Protein AF-A0A6B3G460-F1 (afdb_monomer_lite)

Foldseek 3Di:
DDDDDDDDDDDAADFDFAKDWDWDDDDHDTDIDIGDDVPGTDTDHHCVPHFDWDQDPVVRDTDTDDD

Structure (mmCIF, N/CA/C/O backbone):
data_AF-A0A6B3G460-F1
#
_entry.id   AF-A0A6B3G460-F1
#
loop_
_atom_site.group_PDB
_atom_site.id
_atom_site.type_symbol
_atom_site.label_atom_id
_atom_site.label_alt_id
_atom_site.label_comp_id
_atom_site.label_asym_id
_atom_site.label_entity_id
_atom_site.label_seq_id
_atom_site.pdbx_PDB_ins_code
_atom_site.Cartn_x
_atom_site.Cartn_y
_atom_site.Cartn_z
_atom_site.occupancy
_atom_site.B_iso_or_equiv
_atom_site.auth_seq_id
_atom_site.auth_comp_id
_atom_site.auth_asym_id
_atom_site.auth_atom_id
_atom_site.pdbx_PDB_model_num
ATOM 1 N N . ASP A 1 1 ? 1.317 -6.634 22.116 1.00 83.88 1 ASP A N 1
ATOM 2 C CA . ASP A 1 1 ? 1.857 -7.308 20.932 1.00 83.88 1 ASP A CA 1
ATOM 3 C C . ASP A 1 1 ? 1.113 -6.775 19.718 1.00 83.88 1 ASP A C 1
ATOM 5 O O . ASP A 1 1 ? -0.114 -6.732 19.803 1.00 83.88 1 ASP A O 1
ATOM 9 N N . PRO A 1 2 ? 1.781 -6.215 18.695 1.00 88.69 2 PRO A N 1
ATOM 10 C CA . PRO A 1 2 ? 1.093 -5.783 17.486 1.00 88.69 2 PRO A CA 1
ATOM 11 C C . PRO A 1 2 ? 0.731 -6.982 16.601 1.00 88.69 2 PRO A C 1
ATOM 13 O O . PRO A 1 2 ? 1.552 -7.862 16.365 1.00 88.69 2 PRO A O 1
ATOM 16 N N . GLU A 1 3 ? -0.476 -6.963 16.043 1.00 89.31 3 GLU A N 1
ATOM 17 C CA . GLU A 1 3 ? -0.835 -7.834 14.924 1.00 89.31 3 GLU A CA 1
ATOM 18 C C . GLU A 1 3 ? -0.248 -7.226 13.637 1.00 89.31 3 GLU A C 1
ATOM 20 O O . GLU A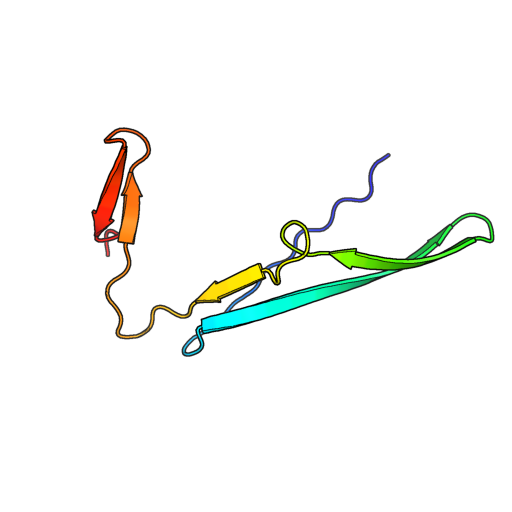 1 3 ? -0.511 -6.060 13.325 1.00 89.31 3 GLU A O 1
ATOM 25 N N . VAL A 1 4 ? 0.567 -7.983 12.899 1.00 92.69 4 VAL A N 1
ATOM 26 C CA . VAL A 1 4 ? 1.233 -7.510 11.673 1.00 92.69 4 VAL A CA 1
ATOM 27 C C . VAL A 1 4 ? 0.767 -8.343 10.485 1.00 92.69 4 VAL A C 1
ATOM 29 O O . VAL A 1 4 ? 0.878 -9.566 10.497 1.00 92.69 4 VAL A O 1
ATOM 32 N N . PHE A 1 5 ? 0.290 -7.677 9.431 1.00 90.62 5 PHE A N 1
ATOM 33 C CA . PHE A 1 5 ? -0.183 -8.321 8.205 1.00 90.62 5 PHE A CA 1
ATOM 34 C C . PHE A 1 5 ? 0.720 -7.974 7.018 1.00 90.62 5 PHE A C 1
ATOM 36 O O . PHE A 1 5 ? 1.001 -6.803 6.767 1.00 90.62 5 PHE A O 1
ATOM 43 N N . LEU A 1 6 ? 1.125 -8.988 6.246 1.00 93.31 6 LEU A N 1
ATOM 44 C CA . LEU A 1 6 ? 1.775 -8.813 4.947 1.00 93.31 6 LEU A CA 1
ATOM 45 C C . LEU A 1 6 ? 0.739 -8.994 3.833 1.00 93.31 6 LEU A C 1
ATOM 47 O O . LEU A 1 6 ? 0.224 -10.092 3.633 1.00 93.31 6 LEU A O 1
ATOM 51 N N . ILE A 1 7 ? 0.462 -7.929 3.083 1.00 90.88 7 ILE A N 1
ATOM 52 C CA . ILE A 1 7 ? -0.440 -7.963 1.925 1.00 90.88 7 ILE A CA 1
ATOM 53 C C . ILE A 1 7 ? 0.406 -7.954 0.651 1.00 90.88 7 ILE A C 1
ATOM 55 O O . ILE A 1 7 ? 1.235 -7.069 0.458 1.00 90.88 7 ILE A O 1
ATOM 59 N N . THR A 1 8 ? 0.208 -8.936 -0.232 1.00 90.38 8 THR A N 1
ATOM 60 C CA . THR A 1 8 ? 0.906 -9.008 -1.527 1.00 90.38 8 THR A CA 1
ATOM 61 C C . THR A 1 8 ? -0.086 -8.895 -2.681 1.00 90.38 8 THR A C 1
ATOM 63 O O . THR A 1 8 ? -0.817 -9.840 -2.969 1.00 90.38 8 THR A O 1
ATOM 66 N N . GLY A 1 9 ? -0.080 -7.755 -3.373 1.00 86.75 9 GLY A N 1
ATOM 67 C CA . GLY A 1 9 ? -0.808 -7.563 -4.629 1.00 86.75 9 GLY A CA 1
ATOM 68 C C . GLY A 1 9 ? 0.029 -8.008 -5.829 1.00 86.75 9 GLY A C 1
ATOM 69 O O . GLY A 1 9 ? 1.197 -7.643 -5.938 1.00 86.75 9 GLY A O 1
ATOM 70 N N . ARG A 1 10 ? -0.553 -8.793 -6.742 1.00 87.44 10 ARG A N 1
ATOM 71 C CA . ARG A 1 10 ? 0.069 -9.164 -8.023 1.00 87.44 10 ARG A CA 1
ATOM 72 C C . ARG A 1 10 ? -0.895 -8.864 -9.161 1.00 87.44 10 ARG A C 1
ATOM 74 O O . ARG A 1 10 ? -2.058 -9.246 -9.105 1.00 87.44 10 ARG A O 1
ATOM 81 N N . THR A 1 11 ? -0.389 -8.222 -10.202 1.00 88.56 11 THR A N 1
ATOM 82 C CA . THR A 1 11 ? -1.108 -7.967 -11.453 1.00 88.56 11 THR A CA 1
ATOM 83 C C . THR A 1 11 ? -0.205 -8.317 -12.626 1.00 88.56 11 THR A C 1
ATOM 85 O O . THR A 1 11 ? 1.020 -8.306 -12.519 1.00 88.56 11 THR A O 1
ATOM 88 N N . VAL A 1 12 ? -0.833 -8.667 -13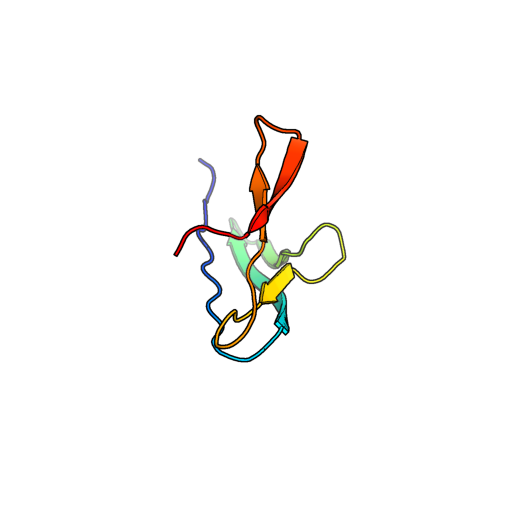.742 1.00 83.25 12 VAL A N 1
ATOM 89 C CA . VAL A 1 12 ? -0.155 -9.045 -14.978 1.00 83.25 12 VAL A CA 1
ATOM 90 C C . VAL A 1 12 ? -0.356 -7.996 -16.068 1.00 83.25 12 VAL A C 1
ATOM 92 O O . VAL A 1 12 ? 0.604 -7.647 -16.745 1.00 83.25 12 VAL A O 1
ATOM 95 N N . GLY A 1 13 ? -1.583 -7.501 -16.240 1.00 81.38 13 GLY A N 1
ATOM 96 C CA . GLY A 1 13 ? -1.950 -6.606 -17.342 1.00 81.38 13 GLY A CA 1
ATOM 97 C C . GLY A 1 13 ? -2.952 -5.525 -16.952 1.00 81.38 13 GLY A C 1
ATOM 98 O O . GLY A 1 13 ? -3.648 -5.012 -17.819 1.00 81.38 13 GLY A O 1
ATOM 99 N N . CYS A 1 14 ? -3.065 -5.210 -15.659 1.00 86.00 14 CYS A N 1
ATOM 100 C CA . CYS A 1 14 ? -3.779 -4.022 -15.209 1.00 86.00 14 CYS A CA 1
ATOM 101 C C . CYS A 1 14 ? -2.856 -3.110 -14.417 1.00 86.00 14 CYS A C 1
ATOM 103 O O . CYS A 1 14 ? -1.998 -3.565 -13.657 1.00 86.00 14 CYS A O 1
ATOM 105 N N . ASP A 1 15 ? -3.135 -1.825 -14.540 1.00 88.38 15 ASP A N 1
ATOM 106 C CA . ASP A 1 15 ? -2.841 -0.850 -13.516 1.00 88.38 15 ASP A CA 1
ATOM 107 C C . ASP A 1 15 ? -4.051 -0.763 -12.579 1.00 88.38 15 ASP A C 1
ATOM 109 O O . ASP A 1 15 ? -5.083 -0.183 -12.916 1.00 88.38 15 ASP A O 1
ATOM 113 N N . CYS A 1 16 ? -3.960 -1.450 -11.446 1.00 92.06 16 CYS A N 1
ATOM 114 C CA . CYS A 1 16 ? -5.088 -1.685 -10.563 1.00 92.06 16 CYS A CA 1
ATOM 115 C C . CYS A 1 16 ? -4.995 -0.819 -9.305 1.00 92.06 16 CYS A C 1
ATOM 117 O O . CYS A 1 16 ? -4.004 -0.858 -8.570 1.00 92.06 16 CYS A O 1
ATOM 119 N N . SER A 1 17 ? -6.076 -0.093 -9.026 1.00 95.12 17 SER A N 1
ATOM 120 C CA . SER A 1 17 ? -6.304 0.589 -7.754 1.00 95.12 17 SER A CA 1
ATOM 121 C C . SER A 1 17 ? -7.062 -0.318 -6.787 1.00 95.12 17 SER A C 1
ATOM 123 O O . SER A 1 17 ? -8.061 -0.923 -7.174 1.00 95.12 17 SER A O 1
ATOM 125 N N . TRP A 1 18 ? -6.618 -0.411 -5.534 1.00 94.88 18 TRP A N 1
ATOM 126 C CA . TRP A 1 18 ? -7.232 -1.294 -4.542 1.00 94.88 18 TRP A CA 1
ATOM 127 C C . TRP A 1 18 ? -7.151 -0.752 -3.116 1.00 94.88 18 TRP A C 1
ATOM 129 O O . TRP A 1 18 ? -6.352 0.122 -2.787 1.00 9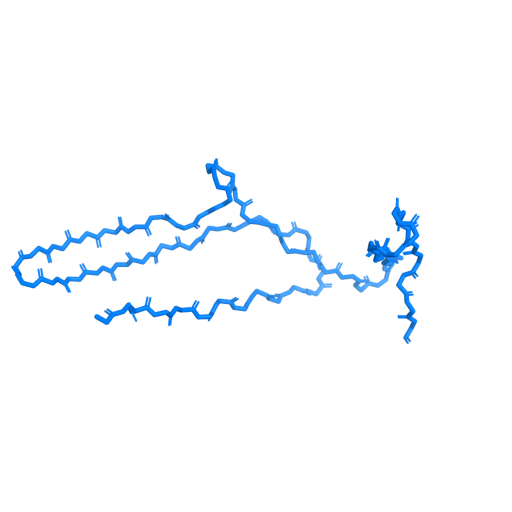4.88 18 TRP A O 1
ATOM 139 N N . VAL A 1 19 ? -8.026 -1.283 -2.268 1.00 96.75 19 VAL A N 1
ATOM 140 C CA . VAL A 1 19 ? -8.115 -1.014 -0.829 1.00 96.75 19 VAL A CA 1
ATOM 141 C C . VAL A 1 19 ? -8.254 -2.359 -0.130 1.00 96.75 19 VAL A C 1
ATOM 143 O O . VAL A 1 19 ? -8.809 -3.289 -0.719 1.00 96.75 19 VAL A O 1
ATOM 146 N N . ALA A 1 20 ? -7.764 -2.481 1.098 1.00 95.81 20 ALA A N 1
ATOM 147 C CA . ALA A 1 20 ? -8.043 -3.651 1.925 1.00 95.81 20 ALA A CA 1
ATOM 148 C C . ALA A 1 20 ? -8.998 -3.271 3.056 1.00 95.81 20 ALA A C 1
ATOM 150 O O . ALA A 1 20 ? -8.906 -2.186 3.627 1.00 95.81 20 ALA A O 1
ATOM 151 N N . GLU A 1 21 ? -9.913 -4.173 3.384 1.00 96.88 21 GLU A N 1
ATOM 152 C CA . GLU A 1 21 ? -10.808 -4.033 4.526 1.00 96.88 21 GLU A CA 1
ATOM 153 C C . GLU A 1 21 ? -10.520 -5.161 5.513 1.00 96.88 21 GLU A C 1
ATOM 155 O O . GLU A 1 21 ? -10.549 -6.337 5.154 1.00 96.88 21 GLU A O 1
ATOM 160 N N . LEU A 1 22 ? -10.217 -4.797 6.757 1.00 95.56 22 LEU A N 1
ATOM 161 C CA . LEU A 1 22 ? -9.953 -5.732 7.842 1.00 95.56 22 LEU A CA 1
ATOM 162 C C . LEU A 1 22 ? -11.123 -5.716 8.818 1.00 95.56 22 LEU A C 1
ATOM 164 O O . LEU A 1 22 ? -11.271 -4.775 9.600 1.00 95.56 22 LEU A O 1
ATOM 168 N N . ALA A 1 23 ? -11.927 -6.773 8.795 1.00 97.19 23 ALA A N 1
ATOM 169 C CA . ALA A 1 23 ? -12.886 -7.046 9.857 1.00 97.19 23 ALA A CA 1
ATOM 170 C C . ALA A 1 23 ? -12.148 -7.568 11.102 1.00 97.19 23 ALA A C 1
ATOM 172 O O . ALA A 1 23 ? -11.292 -8.446 10.994 1.00 97.19 23 ALA A O 1
ATOM 173 N N . TRP A 1 24 ? -12.475 -7.042 12.283 1.00 95.75 24 TRP A N 1
ATOM 174 C CA . TRP A 1 24 ? -11.818 -7.405 13.540 1.00 95.75 24 TRP A CA 1
ATOM 175 C C . TRP A 1 24 ? -12.801 -7.504 14.708 1.00 95.75 24 TRP A C 1
ATOM 177 O O . TRP A 1 24 ? -13.873 -6.894 14.718 1.00 95.75 24 TRP A O 1
ATOM 187 N N . SER A 1 25 ? -12.386 -8.241 15.739 1.00 95.94 25 SER A N 1
ATOM 188 C CA . SER A 1 25 ? -13.053 -8.301 17.039 1.00 95.94 25 SER A CA 1
ATOM 189 C C . SER A 1 25 ? -12.031 -8.404 18.168 1.00 95.94 25 SER A C 1
ATOM 191 O O . SER A 1 25 ? -11.045 -9.122 18.031 1.00 95.94 25 SER A O 1
ATOM 193 N N . SER A 1 26 ? -12.263 -7.721 19.289 1.00 93.38 26 SER A N 1
ATOM 194 C CA . SER A 1 26 ? -11.400 -7.780 20.474 1.00 93.38 26 SER A CA 1
ATOM 195 C C . SER A 1 26 ? -12.170 -7.364 21.727 1.00 93.38 26 SER A C 1
ATOM 197 O O . SER A 1 26 ? -12.761 -6.286 21.755 1.00 93.38 26 SER A O 1
ATOM 199 N N . GLY A 1 27 ? -12.186 -8.214 22.760 1.00 93.19 27 GLY A N 1
ATOM 200 C CA . GLY A 1 27 ? -12.737 -7.877 24.081 1.00 93.19 27 GLY A CA 1
ATOM 201 C C . GLY A 1 27 ? -14.159 -7.296 24.070 1.00 93.19 27 GLY A C 1
ATOM 202 O O . GLY A 1 27 ? -14.425 -6.330 24.777 1.00 93.19 27 GLY A O 1
ATOM 203 N N . GLY A 1 28 ? -15.057 -7.821 23.229 1.00 97.38 28 GLY A N 1
ATOM 204 C CA . GLY A 1 28 ? -16.442 -7.337 23.091 1.00 97.38 28 GLY A CA 1
ATOM 205 C C . GLY A 1 28 ? -16.638 -6.177 22.105 1.00 97.38 28 GLY A C 1
ATOM 206 O O . GLY A 1 28 ? -17.770 -5.808 21.810 1.00 97.38 28 GLY A O 1
ATOM 207 N N . ARG A 1 29 ? -15.559 -5.625 21.546 1.00 97.19 29 ARG A N 1
ATOM 208 C CA . ARG A 1 29 ? -15.608 -4.664 20.439 1.00 97.19 29 ARG A CA 1
ATOM 209 C C . ARG A 1 29 ? -15.435 -5.376 19.104 1.00 97.19 29 ARG A C 1
ATOM 211 O O . ARG A 1 29 ? -14.761 -6.400 19.029 1.00 97.19 29 ARG A O 1
ATOM 218 N N . SER A 1 30 ? -15.986 -4.794 18.048 1.00 97.81 30 SER A N 1
ATOM 219 C CA . SER A 1 30 ? -15.777 -5.228 16.666 1.00 97.81 30 SER A CA 1
ATOM 220 C C . SER A 1 30 ? -15.826 -4.039 15.710 1.00 97.81 30 SER A C 1
ATOM 222 O O . SER A 1 30 ? -16.241 -2.943 16.096 1.00 97.81 30 SER A O 1
ATOM 224 N N . GLY A 1 31 ? -15.382 -4.248 14.474 1.00 98.12 31 GLY A N 1
ATOM 225 C CA . GLY A 1 31 ? -15.498 -3.261 13.409 1.00 98.12 31 GLY A CA 1
ATOM 226 C C . GLY A 1 31 ? -14.773 -3.684 12.141 1.00 98.12 31 GLY A C 1
ATOM 227 O O . GLY A 1 31 ? -14.220 -4.779 12.060 1.00 98.12 31 GLY A O 1
ATOM 228 N N . THR A 1 32 ? -14.745 -2.771 11.176 1.00 97.88 32 THR A N 1
ATOM 229 C CA . THR A 1 32 ? -13.953 -2.895 9.952 1.00 97.88 32 THR A CA 1
ATOM 230 C C . THR A 1 32 ? -13.021 -1.699 9.857 1.00 97.88 32 THR A C 1
ATOM 232 O O . THR A 1 32 ? -13.450 -0.560 10.037 1.00 97.88 32 THR A O 1
ATOM 235 N N . VAL A 1 33 ? -11.743 -1.950 9.592 1.00 95.44 33 VAL A N 1
ATOM 236 C CA . VAL A 1 33 ? -10.762 -0.908 9.279 1.00 95.44 33 VAL A CA 1
ATOM 237 C C . VAL A 1 33 ? -10.486 -0.942 7.787 1.00 95.44 33 VAL A C 1
ATOM 239 O O . VAL A 1 33 ? -10.203 -1.999 7.228 1.00 95.44 33 VAL A O 1
ATOM 242 N N . ARG A 1 34 ? -10.542 0.225 7.151 1.00 96.25 34 ARG A N 1
ATOM 243 C CA . ARG A 1 34 ? -10.069 0.417 5.785 1.00 96.25 34 ARG A CA 1
ATOM 244 C C . ARG A 1 34 ? -8.569 0.703 5.802 1.00 96.25 34 ARG A C 1
ATOM 246 O O . ARG A 1 34 ? -8.108 1.533 6.579 1.00 96.25 34 ARG A O 1
ATOM 253 N N . ILE A 1 35 ? -7.837 0.022 4.933 1.00 95.62 35 ILE A N 1
ATOM 254 C CA . ILE A 1 35 ? -6.394 0.148 4.752 1.00 95.62 35 ILE A CA 1
ATOM 255 C C . ILE A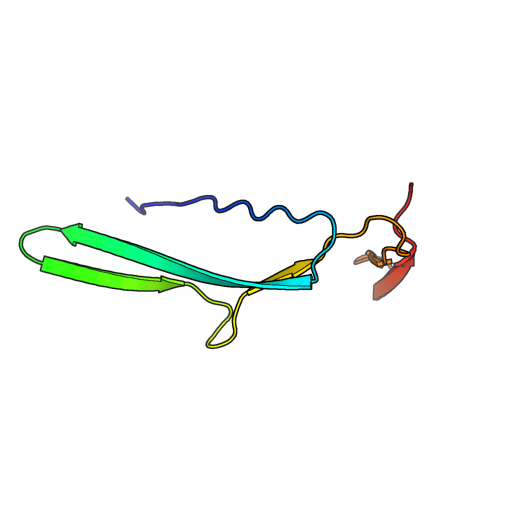 1 35 ? -6.164 0.666 3.331 1.00 95.62 35 ILE A C 1
ATOM 257 O O . ILE A 1 35 ? -6.508 -0.004 2.351 1.00 95.62 35 ILE A O 1
ATOM 261 N N . ASP A 1 36 ? -5.622 1.876 3.235 1.00 96.00 36 ASP A N 1
ATOM 262 C CA . ASP A 1 36 ? -5.352 2.593 1.991 1.00 96.00 36 ASP A CA 1
ATOM 263 C C . ASP A 1 36 ? -4.112 3.512 2.130 1.00 96.00 36 ASP A C 1
ATOM 265 O O . ASP A 1 36 ? -3.500 3.580 3.199 1.00 96.00 36 ASP A O 1
ATOM 269 N N . ASP A 1 37 ? -3.698 4.180 1.050 1.00 94.56 37 ASP A N 1
ATOM 270 C CA . ASP A 1 37 ? -2.601 5.160 1.037 1.00 94.56 37 ASP A CA 1
ATOM 271 C C . ASP A 1 37 ? -3.120 6.556 1.424 1.00 94.56 37 ASP A C 1
ATOM 273 O O . ASP A 1 37 ? -3.319 7.435 0.579 1.00 94.56 37 ASP A O 1
ATOM 277 N N . GLY A 1 38 ? -3.409 6.751 2.713 1.00 94.56 38 GLY A N 1
ATOM 278 C CA . GLY A 1 38 ? -3.770 8.063 3.261 1.00 94.56 38 GLY A CA 1
ATOM 279 C C . GLY A 1 38 ? -5.031 8.670 2.633 1.00 94.56 38 GLY A C 1
ATOM 280 O O . GLY A 1 38 ? -5.060 9.862 2.328 1.00 94.56 38 GLY A O 1
ATOM 281 N N . GLY A 1 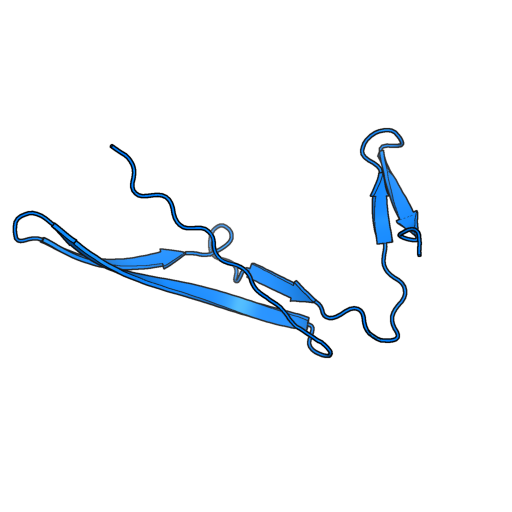39 ? -6.061 7.850 2.406 1.00 96.38 39 GLY A N 1
ATOM 282 C CA . GLY A 1 39 ? -7.315 8.234 1.751 1.00 96.38 39 GLY A CA 1
ATOM 283 C C . GLY A 1 39 ? -7.353 7.970 0.242 1.00 96.38 39 GLY A C 1
ATOM 284 O O . GLY A 1 39 ? -8.382 8.207 -0.395 1.00 96.38 39 GLY A O 1
ATOM 285 N N . ARG A 1 40 ? -6.266 7.460 -0.349 1.00 97.38 40 ARG A N 1
ATOM 286 C CA . ARG A 1 40 ? -6.201 7.056 -1.763 1.00 97.38 40 ARG A CA 1
ATOM 287 C C . ARG A 1 40 ? -6.042 5.541 -1.875 1.00 97.38 40 ARG A C 1
ATOM 289 O O . ARG A 1 40 ? -5.333 4.959 -1.064 1.00 97.38 40 ARG A O 1
ATOM 296 N N . PRO A 1 41 ? -6.643 4.876 -2.874 1.00 96.50 41 PRO A N 1
ATOM 297 C CA . PRO A 1 41 ? -6.356 3.468 -3.123 1.00 96.50 41 PRO A CA 1
ATOM 298 C C . PRO A 1 41 ? -4.859 3.236 -3.356 1.00 96.50 41 PRO A C 1
ATOM 300 O O . PRO A 1 41 ? -4.202 4.038 -4.025 1.00 96.50 41 PRO A O 1
ATOM 303 N N . PHE A 1 42 ? -4.341 2.107 -2.880 1.00 94.62 42 PHE A N 1
ATOM 304 C CA . PHE A 1 42 ? -3.045 1.614 -3.331 1.00 94.62 42 PHE A CA 1
ATOM 305 C C . PHE A 1 42 ? -3.087 1.342 -4.832 1.00 94.62 42 PHE A C 1
ATOM 307 O O . PHE A 1 42 ? -4.144 1.050 -5.393 1.00 94.62 42 PHE A O 1
ATOM 314 N N . ARG A 1 43 ? -1.925 1.396 -5.483 1.00 92.38 43 ARG A N 1
ATOM 315 C CA . ARG A 1 43 ? -1.772 1.096 -6.907 1.00 92.38 43 ARG A CA 1
ATOM 316 C C . ARG A 1 43 ? -0.799 -0.059 -7.080 1.00 92.38 43 ARG A C 1
ATOM 318 O O . ARG A 1 43 ? 0.280 -0.059 -6.494 1.00 92.38 43 ARG A O 1
ATOM 325 N N . THR A 1 44 ? -1.158 -1.033 -7.902 1.00 90.88 44 THR A N 1
ATOM 326 C CA . THR A 1 44 ? -0.237 -2.085 -8.344 1.00 90.88 44 THR A CA 1
ATOM 327 C C . THR A 1 44 ? -0.357 -2.202 -9.852 1.00 90.88 44 THR A C 1
ATOM 329 O O . THR A 1 44 ? -1.457 -2.399 -10.365 1.00 90.88 44 THR A O 1
ATOM 332 N N . ASN A 1 45 ? 0.768 -2.063 -10.554 1.00 87.19 45 ASN A N 1
ATOM 333 C CA . ASN A 1 45 ? 0.819 -2.079 -12.012 1.00 87.19 45 ASN A CA 1
ATOM 334 C C . ASN A 1 45 ? 1.486 -3.362 -12.526 1.00 87.19 45 ASN A C 1
ATOM 336 O O . ASN A 1 45 ? 2.485 -3.820 -11.973 1.00 87.19 45 ASN A O 1
ATOM 340 N N . GLY A 1 46 ? 0.901 -3.952 -13.566 1.00 87.12 46 GLY A N 1
ATOM 341 C CA . GLY A 1 46 ? 1.470 -5.064 -14.307 1.00 87.12 46 GLY A CA 1
ATOM 342 C C . GLY A 1 46 ? 2.410 -4.537 -15.383 1.00 87.12 46 GLY A C 1
ATOM 343 O O . GLY A 1 46 ? 2.031 -3.715 -16.208 1.00 87.12 46 GLY A O 1
ATOM 344 N N . VAL A 1 47 ? 3.641 -5.033 -15.401 1.00 83.88 47 VAL A N 1
ATOM 345 C CA . VAL A 1 47 ? 4.692 -4.515 -16.292 1.00 83.88 47 VAL A CA 1
ATOM 346 C C . VAL A 1 47 ? 4.856 -5.307 -17.590 1.00 83.88 47 VAL A C 1
ATOM 348 O O . VAL A 1 47 ? 5.749 -5.030 -18.385 1.00 83.88 47 VAL A O 1
ATOM 351 N N . ARG A 1 48 ? 4.009 -6.314 -17.839 1.00 84.12 48 ARG A N 1
ATOM 352 C CA . ARG A 1 48 ? 4.133 -7.166 -19.029 1.00 84.12 48 ARG A CA 1
ATOM 353 C C . ARG A 1 48 ? 4.028 -6.322 -20.303 1.00 84.12 48 ARG A C 1
ATOM 355 O O . ARG A 1 48 ? 2.970 -5.781 -20.595 1.00 84.12 48 ARG A O 1
ATOM 362 N N . GLY A 1 49 ? 5.104 -6.298 -21.089 1.00 81.75 49 GLY A N 1
ATOM 363 C CA . GLY A 1 49 ? 5.155 -5.560 -22.356 1.00 81.75 49 GLY A CA 1
ATOM 364 C C . GLY A 1 49 ? 5.356 -4.049 -22.199 1.00 81.75 49 GLY A C 1
ATOM 365 O O . GLY A 1 49 ? 5.186 -3.321 -23.174 1.00 81.75 49 GLY A O 1
ATOM 366 N N . HIS A 1 50 ? 5.722 -3.577 -21.004 1.00 80.19 50 HIS A N 1
ATOM 367 C CA . HIS A 1 50 ? 5.985 -2.170 -20.714 1.00 80.19 50 HIS A CA 1
ATOM 368 C C . HIS A 1 50 ? 7.413 -1.971 -20.197 1.00 80.19 50 HIS A C 1
ATOM 370 O O . HIS A 1 50 ? 7.955 -2.824 -19.500 1.00 80.19 50 HIS A O 1
ATOM 376 N N . SER A 1 51 ? 8.015 -0.821 -20.512 1.00 83.75 51 SER A N 1
ATOM 377 C CA . SER A 1 51 ? 9.279 -0.400 -19.904 1.00 83.75 51 SER A CA 1
ATOM 378 C C . SER A 1 51 ? 9.068 -0.102 -18.421 1.00 83.75 51 SER A C 1
ATOM 380 O O . SER A 1 51 ? 8.195 0.701 -18.076 1.00 83.75 51 SER A O 1
ATOM 382 N N . VAL A 1 52 ? 9.879 -0.708 -17.561 1.00 85.56 52 VAL A N 1
ATOM 383 C CA . VAL A 1 52 ? 9.854 -0.462 -16.116 1.00 85.56 52 VAL A CA 1
ATOM 384 C C . VAL A 1 52 ? 10.926 0.560 -15.769 1.00 85.56 52 VAL A C 1
ATOM 386 O O . VAL A 1 52 ? 12.028 0.516 -16.313 1.00 85.56 52 VAL A O 1
ATOM 389 N N . LEU A 1 53 ? 10.590 1.495 -14.883 1.00 88.19 53 LEU A N 1
ATOM 390 C CA . LEU A 1 53 ? 11.557 2.398 -14.274 1.00 88.19 53 LEU A CA 1
ATOM 391 C C . LEU A 1 53 ? 11.665 2.060 -12.793 1.00 88.19 53 LEU A C 1
ATOM 393 O O . LEU A 1 53 ? 10.645 2.008 -12.107 1.00 88.19 53 LEU A O 1
ATOM 397 N N . ASP A 1 54 ? 12.893 1.916 -12.315 1.00 88.88 54 ASP A N 1
ATOM 398 C CA . ASP A 1 54 ? 13.206 1.865 -10.895 1.00 88.88 54 ASP A CA 1
ATOM 399 C C . ASP A 1 54 ? 13.752 3.216 -10.438 1.00 88.88 54 ASP A C 1
ATOM 401 O O . ASP A 1 54 ? 14.386 3.958 -11.197 1.00 88.88 54 ASP A O 1
ATOM 405 N N . TYR A 1 55 ? 13.485 3.561 -9.181 1.00 88.94 55 TYR A N 1
ATOM 406 C CA . TYR A 1 55 ? 14.047 4.764 -8.584 1.00 88.94 55 TYR A CA 1
ATOM 407 C C . TYR A 1 55 ? 15.405 4.441 -7.959 1.00 88.94 55 TYR A C 1
ATOM 409 O O . TYR A 1 55 ? 15.479 3.800 -6.910 1.00 88.94 55 TYR A O 1
ATOM 417 N N . ASP A 1 56 ? 16.479 4.908 -8.594 1.00 93.50 56 ASP A N 1
ATOM 418 C CA . ASP A 1 56 ? 17.827 4.832 -8.040 1.00 93.50 56 ASP A CA 1
ATOM 419 C C . ASP A 1 56 ? 17.949 5.849 -6.898 1.00 93.50 56 ASP A C 1
ATOM 421 O O . ASP A 1 56 ? 18.035 7.063 -7.112 1.00 93.50 56 ASP A O 1
ATOM 425 N N . THR A 1 57 ? 17.953 5.344 -5.664 1.00 94.31 57 THR A N 1
ATOM 426 C CA . THR A 1 57 ? 18.066 6.156 -4.446 1.00 94.31 57 THR A CA 1
ATOM 427 C C . THR A 1 57 ? 19.458 6.755 -4.251 1.00 94.31 57 THR A C 1
ATOM 429 O O . THR A 1 57 ? 19.582 7.747 -3.536 1.00 94.31 57 THR A O 1
ATOM 432 N N . THR A 1 58 ? 20.492 6.209 -4.899 1.00 95.75 58 THR A N 1
ATOM 433 C CA . THR A 1 58 ? 21.858 6.751 -4.860 1.00 95.75 58 THR A CA 1
ATOM 434 C C . THR A 1 58 ? 22.005 7.912 -5.838 1.00 95.75 58 THR A C 1
ATOM 436 O O . THR A 1 58 ? 22.550 8.955 -5.482 1.00 95.75 58 THR A O 1
ATOM 439 N N . ALA A 1 59 ? 21.496 7.759 -7.063 1.00 94.56 59 ALA A N 1
ATOM 440 C CA . ALA A 1 59 ? 21.555 8.799 -8.091 1.00 94.56 59 ALA A CA 1
ATOM 441 C C . ALA A 1 59 ? 20.408 9.824 -8.008 1.00 94.56 59 ALA A C 1
ATOM 443 O O . ALA A 1 59 ? 20.449 10.840 -8.704 1.00 94.56 59 ALA A O 1
ATOM 444 N N . GLY A 1 60 ? 19.377 9.565 -7.196 1.00 96.69 60 GLY A N 1
ATOM 445 C CA . GLY A 1 60 ? 18.221 10.446 -7.022 1.00 96.69 60 GLY A CA 1
ATOM 446 C C . GLY A 1 60 ? 17.389 10.616 -8.294 1.00 96.69 60 GLY A C 1
ATOM 447 O O . GLY A 1 60 ? 16.864 11.700 -8.550 1.00 96.69 60 GLY A O 1
ATOM 448 N N . ARG A 1 61 ? 17.309 9.577 -9.134 1.00 95.94 61 ARG A N 1
ATOM 449 C CA . ARG A 1 61 ? 16.598 9.632 -10.417 1.00 95.94 61 ARG A CA 1
ATOM 450 C C . ARG A 1 61 ? 15.955 8.301 -10.780 1.00 95.94 61 ARG A C 1
ATOM 452 O O . ARG A 1 61 ? 16.414 7.239 -10.378 1.00 95.94 61 ARG A O 1
ATOM 459 N N . TRP A 1 62 ? 14.932 8.380 -11.620 1.00 93.62 62 TRP A N 1
ATOM 460 C CA . TRP A 1 62 ? 14.369 7.210 -12.284 1.00 93.62 62 TRP A CA 1
ATOM 461 C C . TRP A 1 62 ? 15.327 6.706 -13.368 1.00 93.62 62 TRP A C 1
ATOM 463 O O . TRP A 1 62 ? 15.828 7.494 -14.175 1.00 93.62 62 TRP A O 1
ATOM 473 N N . VAL A 1 63 ? 15.571 5.400 -13.386 1.00 94.50 63 VAL A N 1
ATOM 474 C CA . VAL A 1 63 ? 16.378 4.688 -14.385 1.00 94.50 63 VAL A CA 1
ATOM 475 C C . VAL A 1 63 ? 15.582 3.500 -14.923 1.00 94.50 63 VAL A C 1
ATOM 477 O O . VAL A 1 63 ? 14.697 3.017 -14.219 1.00 94.50 63 VAL A O 1
ATOM 480 N N . PRO A 1 64 ? 15.847 3.013 -16.149 1.00 91.88 64 PRO A N 1
ATOM 481 C CA . PRO A 1 64 ? 15.306 1.731 -16.591 1.00 91.88 64 PRO A CA 1
ATOM 482 C C . PRO A 1 64 ? 15.611 0.649 -15.556 1.00 91.88 64 PRO A C 1
ATOM 484 O O . PRO A 1 64 ? 16.755 0.546 -15.108 1.00 91.88 64 PRO A O 1
ATOM 487 N N . ALA A 1 65 ? 14.593 -0.118 -15.167 1.00 84.81 65 ALA A N 1
ATOM 488 C CA . ALA A 1 65 ? 14.812 -1.306 -14.356 1.00 84.81 65 ALA A CA 1
ATOM 489 C C . ALA A 1 65 ? 15.731 -2.253 -15.136 1.00 84.81 65 ALA A C 1
ATOM 491 O O . ALA A 1 65 ? 15.594 -2.384 -16.356 1.00 84.81 65 ALA A O 1
ATOM 492 N N . ALA A 1 66 ? 16.695 -2.858 -14.448 1.00 76.12 66 ALA A N 1
ATOM 493 C CA . ALA A 1 66 ? 17.511 -3.896 -15.059 1.00 76.12 66 ALA A CA 1
ATOM 494 C C . ALA A 1 66 ? 16.627 -5.113 -15.383 1.00 76.12 66 ALA A C 1
ATOM 496 O O . ALA A 1 66 ? 15.704 -5.411 -14.622 1.00 76.12 66 ALA A O 1
ATOM 497 N N . ASP A 1 67 ? 16.913 -5.780 -16.504 1.00 60.09 67 ASP A N 1
ATOM 498 C CA . ASP A 1 67 ? 16.285 -7.062 -16.860 1.00 60.09 67 ASP A CA 1
ATOM 499 C C . ASP A 1 67 ? 16.599 -8.163 -15.828 1.00 60.09 67 ASP A C 1
ATOM 501 O O . ASP A 1 67 ? 17.747 -8.199 -15.316 1.00 60.09 67 ASP A O 1
#

Sequence (67 aa):
DPEVFLITGRTVGCDCSWVAELAWSSGGRSGTVRIDDGGRPFRTNGVRGHSVLDYDTTAGRWVPAAD

Radius of gyration: 17.17 Å; chains: 1; bounding box: 38×20×46 Å

Secondary structure (DSSP, 8-state):
-----------SS-EEEE-EEEEEEETTEEEEEEE-BTTB-EEEE--TTS--EEEETTTTEEEEPP-

pLDDT: mean 91.11, std 6.42, range [60.0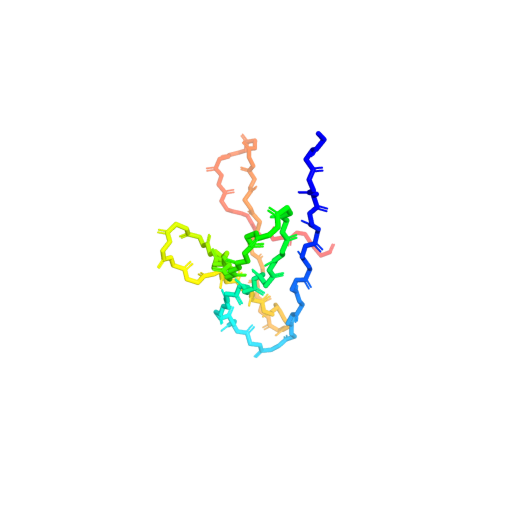9, 98.12]